Protein AF-A0A223EAY5-F1 (afdb_monomer_lite)

Secondary structure (DSSP, 8-state):
-HHHHHHHHHHHHHHHHHHHHHHHHHHHTS-HHHHHHHHHHHHHHHHHHHHHHHHHHHHHHH--

Sequence (64 aa):
MKKIYLIASIVMFLLAVYFGGMAYKQYLAGNLDYNLDKVYINVGYCALFLSIAVYVLHLREHKS

InterPro domains:
  IPR035403 Uncharacterized protein YmpT-like [PF17431] (1-64)

Structure (mmCIF, N/CA/C/O backbone):
data_AF-A0A223EAY5-F1
#
_entry.id   AF-A0A223EAY5-F1
#
loop_
_atom_site.group_PDB
_atom_site.id
_atom_site.type_symbol
_atom_site.label_atom_id
_atom_site.label_alt_id
_atom_site.label_comp_id
_atom_site.label_asym_id
_atom_site.label_entity_id
_atom_site.label_seq_id
_atom_site.pdbx_PDB_ins_code
_atom_site.Cartn_x
_atom_site.Cartn_y
_atom_site.Cartn_z
_atom_site.occupancy
_atom_site.B_iso_or_equiv
_atom_site.auth_seq_id
_atom_site.auth_comp_id
_atom_site.auth_asym_id
_atom_site.auth_atom_id
_atom_site.pdbx_PDB_model_num
ATOM 1 N N . MET A 1 1 ? -13.107 1.378 19.716 1.00 71.06 1 MET A N 1
ATOM 2 C CA . MET A 1 1 ? -12.974 0.433 18.585 1.00 71.06 1 MET A CA 1
ATOM 3 C C . MET A 1 1 ? -13.054 1.119 17.214 1.00 71.06 1 MET A C 1
ATOM 5 O O . MET A 1 1 ? -12.051 1.076 16.515 1.00 71.06 1 MET A O 1
ATOM 9 N N . LYS A 1 2 ? -14.137 1.840 16.841 1.00 75.69 2 LYS A N 1
ATOM 10 C CA . LYS A 1 2 ? -14.273 2.484 15.499 1.00 75.69 2 LYS A CA 1
ATOM 11 C C . LYS A 1 2 ? -13.068 3.313 15.030 1.00 75.69 2 LYS A C 1
ATOM 13 O O . LYS A 1 2 ? -12.628 3.163 13.894 1.00 75.69 2 LYS A O 1
ATOM 18 N N . LYS A 1 3 ? -12.523 4.168 15.907 1.00 85.50 3 LYS A N 1
ATOM 19 C CA . LYS A 1 3 ? -11.375 5.040 15.586 1.00 85.50 3 LYS A CA 1
ATOM 20 C C . LYS A 1 3 ? -10.092 4.249 15.301 1.00 85.50 3 LYS A C 1
ATOM 22 O O . LYS A 1 3 ? -9.352 4.615 14.401 1.00 85.50 3 LYS A O 1
ATOM 27 N N . ILE A 1 4 ? -9.863 3.146 16.018 1.00 89.19 4 ILE A N 1
ATOM 28 C CA . ILE A 1 4 ? -8.675 2.293 15.846 1.00 89.19 4 ILE A CA 1
ATOM 29 C C . ILE A 1 4 ? -8.727 1.589 14.487 1.00 89.19 4 ILE A C 1
ATOM 31 O O . ILE A 1 4 ? -7.740 1.610 13.763 1.00 89.19 4 ILE A O 1
ATOM 35 N N . TYR A 1 5 ? -9.885 1.042 14.102 1.00 90.31 5 TYR A N 1
ATOM 36 C CA . TYR A 1 5 ? -10.054 0.430 12.780 1.00 90.31 5 TYR A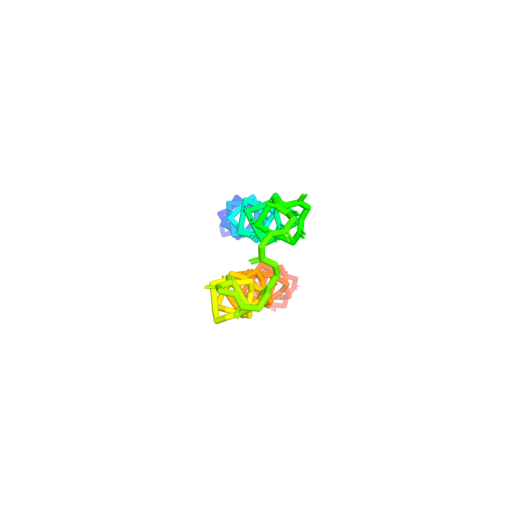 CA 1
ATOM 37 C C . TYR A 1 5 ? -9.901 1.444 11.640 1.00 90.31 5 TYR A C 1
ATOM 39 O O . TYR A 1 5 ? -9.282 1.135 10.628 1.00 90.31 5 TYR A O 1
ATOM 47 N N . LEU A 1 6 ? -10.400 2.674 11.809 1.00 91.38 6 LEU A N 1
ATOM 48 C CA . LEU A 1 6 ? -10.176 3.740 10.828 1.00 91.38 6 LEU A CA 1
ATOM 49 C C . LEU A 1 6 ? -8.679 4.064 10.687 1.00 91.38 6 LEU A C 1
ATOM 51 O O . LEU A 1 6 ? -8.179 4.093 9.569 1.00 91.38 6 LEU A O 1
ATOM 55 N N . ILE A 1 7 ? -7.957 4.247 11.797 1.00 93.94 7 ILE A N 1
ATOM 56 C CA . ILE A 1 7 ? -6.510 4.515 11.767 1.00 93.94 7 ILE A CA 1
ATOM 57 C C . ILE A 1 7 ? -5.756 3.347 11.118 1.00 93.94 7 ILE A C 1
ATOM 59 O O . ILE A 1 7 ? -4.942 3.571 10.228 1.00 93.94 7 ILE A O 1
ATOM 63 N N . ALA A 1 8 ? -6.054 2.106 11.507 1.00 93.31 8 ALA A N 1
ATOM 64 C CA . ALA A 1 8 ? -5.421 0.920 10.935 1.00 93.31 8 ALA A CA 1
ATOM 65 C C . ALA A 1 8 ? -5.672 0.803 9.424 1.00 93.31 8 ALA A C 1
ATOM 67 O O . ALA A 1 8 ? -4.746 0.509 8.673 1.00 93.31 8 ALA A O 1
ATOM 68 N N . SER A 1 9 ? -6.892 1.089 8.962 1.00 94.38 9 SER A N 1
ATOM 69 C CA . SER A 1 9 ? -7.201 1.102 7.531 1.00 94.38 9 SER A CA 1
ATOM 70 C C . SER A 1 9 ? -6.430 2.190 6.780 1.00 94.38 9 SER A C 1
ATOM 72 O O . SER A 1 9 ? -5.852 1.906 5.736 1.00 94.38 9 SER A O 1
ATOM 74 N N . ILE A 1 10 ? -6.337 3.403 7.337 1.00 96.12 10 ILE A N 1
ATOM 75 C CA . ILE A 1 10 ? -5.549 4.496 6.745 1.00 96.12 10 ILE A CA 1
ATOM 76 C C . ILE A 1 10 ? -4.072 4.098 6.634 1.00 96.12 10 ILE A C 1
ATOM 78 O O . ILE A 1 10 ? -3.462 4.306 5.589 1.00 96.12 10 ILE A O 1
ATOM 82 N N . VAL A 1 11 ? -3.497 3.484 7.673 1.00 96.94 11 VAL A N 1
ATOM 83 C CA . VAL A 1 11 ? -2.103 3.010 7.647 1.00 96.94 11 VAL A CA 1
ATOM 84 C C . VAL A 1 11 ? -1.899 1.959 6.554 1.00 96.94 11 VAL A C 1
ATOM 86 O O . VAL A 1 11 ? -0.961 2.068 5.768 1.00 96.94 11 VAL A O 1
ATOM 89 N N . MET A 1 12 ? -2.792 0.972 6.456 1.00 96.88 12 MET A N 1
ATOM 90 C CA . MET A 1 12 ? -2.710 -0.067 5.423 1.00 96.88 12 MET A CA 1
ATOM 91 C C . MET A 1 12 ? -2.896 0.508 4.016 1.00 96.88 12 MET A C 1
ATOM 93 O O . MET A 1 12 ? -2.196 0.115 3.087 1.00 96.88 12 MET A O 1
ATOM 97 N N . PHE A 1 13 ? -3.774 1.496 3.858 1.00 97.12 13 PHE A N 1
ATOM 98 C CA . PHE A 1 13 ? -3.948 2.208 2.599 1.00 97.12 13 PHE A CA 1
ATOM 99 C C . PHE A 1 13 ? -2.676 2.966 2.187 1.00 97.12 13 PHE A C 1
ATOM 101 O O . PHE A 1 13 ? -2.255 2.875 1.037 1.00 97.12 13 PHE A O 1
ATOM 108 N N . LEU A 1 14 ? -2.013 3.657 3.120 1.00 97.44 14 LEU A N 1
ATOM 109 C CA . LEU A 1 14 ? -0.739 4.333 2.848 1.00 97.44 14 LEU A CA 1
ATOM 110 C C . LEU A 1 14 ? 0.356 3.346 2.422 1.00 97.44 14 LEU A C 1
ATOM 112 O O . LEU A 1 14 ? 1.109 3.639 1.495 1.00 97.44 14 LEU A O 1
ATOM 116 N N . LEU A 1 15 ? 0.417 2.165 3.047 1.00 96.81 15 LEU A N 1
ATOM 117 C CA . LEU A 1 15 ? 1.326 1.095 2.626 1.00 96.81 15 LEU A CA 1
ATOM 118 C C . LEU A 1 15 ? 0.998 0.604 1.212 1.00 96.81 15 LEU A C 1
ATOM 120 O O . LEU A 1 15 ? 1.905 0.467 0.394 1.00 96.81 15 LEU A O 1
ATOM 124 N N . ALA A 1 16 ? -0.282 0.402 0.890 1.00 97.31 16 ALA A N 1
ATOM 125 C CA . ALA A 1 16 ? -0.697 0.009 -0.454 1.00 97.31 16 ALA A CA 1
ATOM 126 C C . ALA A 1 16 ? -0.233 1.028 -1.508 1.00 97.31 16 ALA A C 1
ATOM 128 O O . ALA A 1 16 ? 0.405 0.661 -2.495 1.00 97.31 16 ALA A O 1
ATOM 129 N N . VAL A 1 17 ? -0.464 2.320 -1.253 1.00 97.00 17 VAL A N 1
ATOM 130 C CA . VAL A 1 17 ? -0.020 3.413 -2.131 1.00 97.00 17 VAL A CA 1
ATOM 131 C C . VAL A 1 17 ? 1.504 3.451 -2.257 1.00 97.00 17 VAL A C 1
ATOM 133 O O . VAL A 1 17 ? 2.013 3.635 -3.361 1.00 97.00 17 VAL A O 1
ATOM 136 N N . TYR A 1 18 ? 2.246 3.234 -1.168 1.00 96.94 18 TYR A N 1
ATOM 137 C CA . TYR A 1 18 ? 3.709 3.182 -1.195 1.00 96.94 18 TYR A CA 1
ATOM 138 C C . TYR A 1 18 ? 4.224 2.088 -2.140 1.00 96.94 18 TYR A C 1
ATOM 140 O O . TYR A 1 18 ? 5.032 2.365 -3.030 1.00 96.94 18 TYR A O 1
ATOM 148 N N . PHE A 1 19 ? 3.719 0.859 -2.004 1.00 95.75 19 PHE A N 1
ATOM 149 C CA . PHE A 1 19 ? 4.125 -0.252 -2.867 1.00 95.75 19 PHE A CA 1
ATOM 150 C C . PHE A 1 19 ? 3.651 -0.071 -4.315 1.00 95.75 19 PHE A C 1
ATOM 152 O O . PHE A 1 19 ? 4.422 -0.325 -5.240 1.00 95.75 19 PHE A O 1
ATOM 159 N N . GLY A 1 20 ? 2.443 0.455 -4.534 1.00 95.25 20 GLY A N 1
AT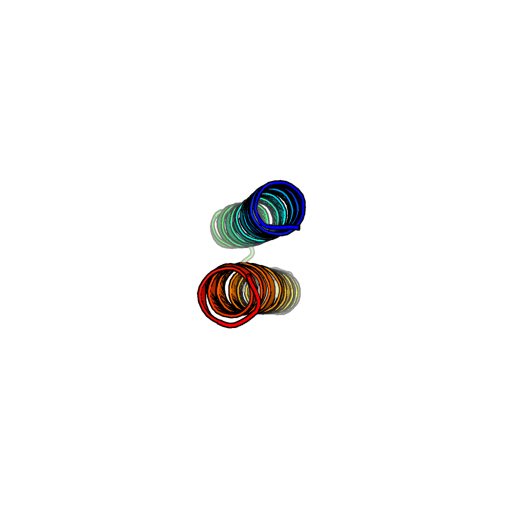OM 160 C CA . GLY A 1 20 ? 1.959 0.810 -5.872 1.00 95.25 20 GLY A CA 1
ATOM 161 C C . GLY A 1 20 ? 2.828 1.875 -6.552 1.00 95.25 20 GLY A C 1
ATOM 162 O O . GLY A 1 20 ? 3.184 1.739 -7.722 1.00 95.25 20 GLY A O 1
ATOM 163 N N . GLY A 1 21 ? 3.255 2.897 -5.807 1.00 94.12 21 GLY A N 1
ATOM 164 C CA . GLY A 1 21 ? 4.185 3.917 -6.291 1.00 94.12 21 GLY A CA 1
ATOM 165 C C . GLY A 1 21 ? 5.572 3.353 -6.612 1.00 94.12 21 GLY A C 1
ATOM 166 O O . GLY A 1 21 ? 6.169 3.720 -7.623 1.00 94.12 21 GLY A O 1
ATOM 167 N N . MET A 1 22 ? 6.075 2.420 -5.800 1.00 93.50 22 MET A N 1
ATOM 168 C CA . MET A 1 22 ? 7.334 1.716 -6.071 1.00 93.50 22 MET A CA 1
ATOM 169 C C . MET A 1 22 ? 7.246 0.857 -7.337 1.00 93.50 22 MET A C 1
ATOM 171 O O . MET A 1 22 ? 8.158 0.919 -8.164 1.00 93.50 22 MET A O 1
ATOM 175 N N . ALA A 1 23 ? 6.141 0.131 -7.533 1.00 93.75 23 ALA A N 1
ATOM 176 C CA . ALA A 1 23 ? 5.881 -0.616 -8.762 1.00 93.75 23 ALA A CA 1
ATOM 177 C C . ALA A 1 23 ? 5.866 0.310 -9.988 1.00 93.75 23 ALA A C 1
ATOM 179 O O . ALA A 1 23 ? 6.528 0.026 -10.982 1.00 93.75 23 ALA A O 1
ATOM 180 N N . TYR A 1 24 ? 5.189 1.458 -9.897 1.00 92.50 24 TYR A N 1
ATOM 181 C CA . TYR A 1 24 ? 5.130 2.439 -10.981 1.00 92.50 24 TYR A CA 1
ATOM 182 C C . TYR A 1 24 ? 6.505 3.032 -11.324 1.00 92.50 24 TYR A C 1
ATOM 184 O O . TYR A 1 24 ? 6.875 3.122 -12.494 1.00 92.50 24 TYR A O 1
ATOM 192 N N . LYS A 1 25 ? 7.311 3.382 -10.313 1.00 91.69 25 LYS A N 1
ATOM 193 C CA . LYS A 1 25 ? 8.686 3.864 -10.526 1.00 91.69 25 LYS A CA 1
ATOM 194 C C . LYS A 1 25 ? 9.567 2.816 -11.203 1.00 91.69 25 LYS A C 1
ATOM 196 O O . LYS A 1 25 ? 10.362 3.165 -12.066 1.00 91.69 25 LYS A O 1
ATOM 201 N N . GLN A 1 26 ? 9.442 1.552 -10.804 1.00 88.88 26 GLN A N 1
ATOM 202 C CA . GLN A 1 26 ? 10.198 0.449 -11.401 1.00 88.88 26 GLN A CA 1
ATOM 203 C C . GLN A 1 26 ? 9.746 0.158 -12.833 1.00 88.88 26 GLN A C 1
ATOM 205 O O . GLN A 1 26 ? 10.586 -0.112 -13.686 1.00 88.88 26 GLN A O 1
ATOM 210 N N . TYR A 1 27 ? 8.448 0.289 -13.106 1.00 86.25 27 TYR A N 1
ATOM 211 C CA . TYR A 1 27 ? 7.885 0.183 -14.448 1.00 86.25 27 TYR A CA 1
ATOM 212 C C . TYR A 1 27 ? 8.432 1.274 -15.387 1.00 86.25 27 TYR A C 1
ATOM 214 O O . TYR A 1 27 ? 8.844 0.989 -16.507 1.00 86.25 27 TYR A O 1
ATOM 222 N N . LEU A 1 28 ? 8.513 2.522 -14.913 1.00 88.19 28 LEU A N 1
ATOM 223 C CA . LEU A 1 28 ? 9.042 3.661 -15.677 1.00 88.19 28 LEU A CA 1
ATOM 224 C C . LEU A 1 28 ? 10.569 3.666 -15.853 1.00 88.19 28 LEU A C 1
ATOM 226 O O . LEU A 1 28 ? 11.076 4.420 -16.679 1.00 88.19 28 LEU A O 1
ATOM 230 N N . ALA A 1 29 ? 11.317 2.857 -15.100 1.00 84.94 29 ALA A N 1
ATOM 231 C CA . ALA A 1 29 ? 12.783 2.881 -15.088 1.00 84.94 29 ALA A CA 1
ATOM 232 C C . ALA A 1 29 ? 13.449 2.300 -16.359 1.00 84.94 29 ALA A C 1
ATOM 234 O O . ALA A 1 29 ? 14.659 2.078 -16.366 1.00 84.94 29 ALA A O 1
ATOM 235 N N . GLY A 1 30 ? 12.691 2.029 -17.428 1.00 68.38 30 GLY A N 1
ATOM 236 C CA . GLY A 1 30 ? 13.193 1.665 -18.762 1.00 68.38 30 GLY A CA 1
ATOM 237 C C . GLY A 1 30 ? 13.745 0.241 -18.910 1.00 68.38 30 GLY A C 1
ATOM 238 O O . GLY A 1 30 ? 13.741 -0.294 -20.011 1.00 68.38 30 GLY A O 1
ATOM 239 N N . ASN A 1 31 ? 14.146 -0.410 -17.817 1.00 72.38 31 ASN A N 1
ATOM 240 C CA . ASN A 1 31 ? 14.621 -1.798 -17.791 1.00 72.38 31 ASN A CA 1
ATOM 241 C C . ASN A 1 31 ? 13.510 -2.742 -17.314 1.00 72.38 31 ASN A C 1
ATOM 243 O O . ASN A 1 31 ? 13.635 -3.368 -16.256 1.00 72.38 31 ASN A O 1
ATOM 247 N N . LEU A 1 32 ? 12.395 -2.782 -18.048 1.00 68.31 32 LEU A N 1
ATOM 248 C CA . LEU A 1 32 ? 11.194 -3.502 -17.621 1.00 68.31 32 LEU A CA 1
ATOM 249 C C . LEU A 1 32 ? 11.449 -5.012 -17.495 1.00 68.31 32 LEU A C 1
ATOM 251 O O . LEU A 1 32 ? 11.097 -5.588 -16.471 1.00 68.31 32 LEU A O 1
ATOM 255 N N . ASP A 1 33 ? 12.166 -5.620 -18.444 1.00 67.69 33 ASP A N 1
ATOM 256 C CA . ASP A 1 33 ? 12.490 -7.057 -18.423 1.00 67.69 33 ASP A CA 1
ATOM 257 C C . ASP A 1 33 ? 13.269 -7.497 -17.175 1.00 67.69 33 ASP A C 1
ATOM 259 O O . ASP A 1 33 ? 12.981 -8.539 -16.596 1.00 67.69 33 ASP A O 1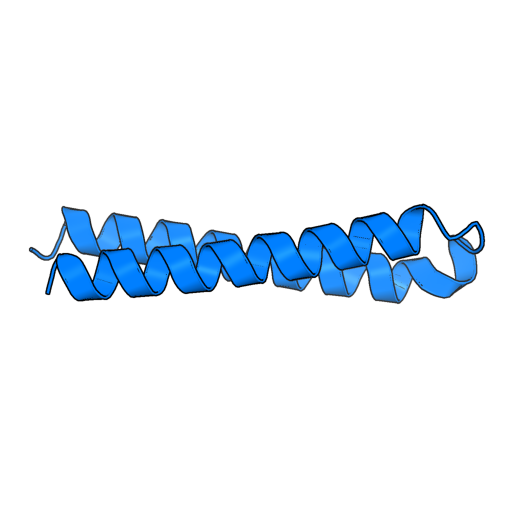
ATOM 263 N N . TYR A 1 34 ? 14.195 -6.671 -16.683 1.00 68.50 34 TYR A N 1
ATOM 264 C CA . TYR A 1 34 ? 14.971 -6.973 -15.470 1.00 68.50 34 TYR A CA 1
ATOM 265 C C . TYR A 1 34 ? 14.239 -6.656 -14.162 1.00 68.50 34 TYR A C 1
ATOM 267 O O . TYR A 1 34 ? 14.675 -7.077 -13.088 1.00 68.50 34 TYR A O 1
ATOM 275 N N . ASN A 1 35 ? 13.172 -5.858 -14.218 1.00 79.75 35 ASN A N 1
ATOM 276 C CA . ASN A 1 35 ? 12.457 -5.397 -13.031 1.00 79.75 35 ASN A CA 1
ATOM 277 C C . ASN A 1 35 ? 11.027 -5.930 -12.942 1.00 79.75 35 ASN A C 1
ATOM 279 O O . ASN A 1 35 ? 10.366 -5.637 -11.950 1.00 79.75 35 ASN A O 1
ATOM 283 N N . LEU A 1 36 ? 10.562 -6.727 -13.908 1.00 85.44 36 LEU A N 1
ATOM 284 C CA . LEU A 1 36 ? 9.212 -7.294 -13.925 1.00 85.44 36 LEU A CA 1
ATOM 285 C C . LEU A 1 36 ? 8.898 -8.053 -12.632 1.00 85.44 36 LEU A C 1
ATOM 287 O O . LEU A 1 36 ? 7.870 -7.781 -12.017 1.00 85.44 36 LEU A O 1
ATOM 291 N N . ASP A 1 37 ? 9.819 -8.879 -12.135 1.00 89.00 37 ASP A N 1
ATOM 292 C CA . ASP A 1 37 ? 9.653 -9.584 -10.855 1.00 89.00 37 ASP A CA 1
ATOM 293 C C . ASP A 1 37 ? 9.423 -8.616 -9.681 1.00 89.00 37 ASP A C 1
ATOM 295 O O . ASP A 1 37 ? 8.556 -8.826 -8.829 1.00 89.00 37 ASP A O 1
ATOM 299 N N . LYS A 1 38 ? 10.167 -7.503 -9.653 1.00 88.06 38 LYS A N 1
ATOM 300 C CA . LYS A 1 38 ? 10.052 -6.465 -8.615 1.00 88.06 38 LYS A CA 1
ATOM 301 C C . LYS A 1 38 ? 8.775 -5.636 -8.766 1.00 88.06 38 LYS A C 1
ATOM 303 O O . LYS A 1 38 ? 8.180 -5.229 -7.770 1.00 88.06 38 LYS A O 1
ATOM 308 N N . VAL A 1 39 ? 8.331 -5.400 -9.996 1.00 92.50 39 VAL A N 1
ATOM 309 C CA . VAL A 1 39 ? 7.056 -4.736 -10.268 1.00 92.50 39 VAL A CA 1
ATOM 310 C C . VAL A 1 39 ? 5.918 -5.620 -9.764 1.00 92.50 39 VAL A C 1
ATOM 312 O O . VAL A 1 39 ? 5.102 -5.152 -8.973 1.00 92.50 39 VAL A O 1
ATOM 315 N N . TYR A 1 40 ? 5.897 -6.904 -10.129 1.00 93.50 40 TYR A N 1
ATOM 316 C CA . TYR A 1 40 ? 4.843 -7.829 -9.714 1.00 93.50 40 TYR A CA 1
ATOM 317 C C . TYR A 1 40 ? 4.803 -8.053 -8.206 1.00 93.50 40 TYR A C 1
ATOM 319 O O . TYR A 1 40 ? 3.712 -8.062 -7.637 1.00 93.50 40 TYR A O 1
ATOM 327 N N . ILE A 1 41 ? 5.954 -8.167 -7.531 1.00 94.88 41 ILE A N 1
ATOM 328 C CA . ILE A 1 41 ? 5.955 -8.320 -6.071 1.00 94.88 41 ILE A CA 1
ATOM 329 C C . ILE A 1 41 ? 5.397 -7.067 -5.381 1.00 94.88 41 ILE A C 1
ATOM 331 O O . ILE A 1 41 ? 4.589 -7.173 -4.461 1.00 94.88 41 ILE A O 1
ATOM 335 N N . ASN A 1 42 ? 5.744 -5.873 -5.873 1.00 95.38 42 ASN A N 1
ATOM 336 C CA . ASN A 1 42 ? 5.229 -4.614 -5.340 1.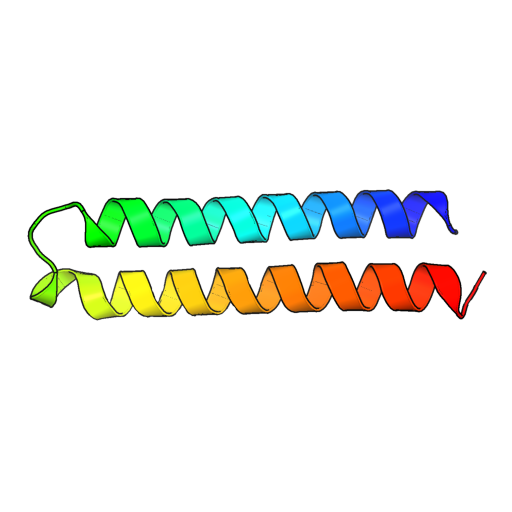00 95.38 42 ASN A CA 1
ATOM 337 C C . ASN A 1 42 ? 3.734 -4.429 -5.635 1.00 95.38 42 ASN A C 1
ATOM 339 O O . ASN A 1 42 ? 2.996 -3.957 -4.772 1.00 95.38 42 ASN A O 1
ATOM 343 N N . VAL A 1 43 ? 3.257 -4.850 -6.809 1.00 95.56 43 VAL A N 1
ATOM 344 C CA . VAL A 1 43 ? 1.819 -4.899 -7.119 1.00 95.56 43 VAL A CA 1
ATOM 345 C C . VAL A 1 43 ? 1.099 -5.882 -6.191 1.00 95.56 43 VAL A C 1
ATOM 347 O O . VAL A 1 43 ? 0.033 -5.557 -5.671 1.00 95.56 43 VAL A O 1
ATOM 350 N N . GLY A 1 44 ? 1.697 -7.043 -5.914 1.00 96.44 44 GLY A N 1
ATOM 351 C CA . GLY A 1 44 ? 1.175 -8.022 -4.961 1.00 96.44 44 GLY A CA 1
ATOM 352 C C . GLY A 1 44 ? 1.053 -7.453 -3.546 1.00 96.44 44 GLY A C 1
ATOM 353 O O . GLY A 1 44 ? -0.011 -7.549 -2.934 1.00 96.44 44 GLY A O 1
ATOM 354 N N . TYR A 1 45 ? 2.098 -6.788 -3.044 1.00 96.06 45 TYR A N 1
ATOM 355 C CA . TYR A 1 45 ? 2.049 -6.105 -1.749 1.00 96.06 45 TYR A CA 1
ATOM 356 C C . TYR A 1 45 ? 1.017 -4.977 -1.728 1.00 96.06 45 TYR A C 1
ATOM 358 O O . TYR A 1 45 ? 0.262 -4.866 -0.764 1.00 96.06 45 TYR A O 1
ATOM 366 N N . CYS A 1 46 ? 0.925 -4.183 -2.797 1.00 96.94 46 CYS A N 1
ATOM 367 C CA . CYS A 1 46 ? -0.104 -3.157 -2.943 1.00 96.94 46 CYS A CA 1
ATOM 368 C C . CYS A 1 46 ? -1.514 -3.750 -2.790 1.00 96.94 46 CYS A C 1
ATOM 370 O O . CYS A 1 46 ? -2.280 -3.312 -1.929 1.00 96.94 46 CYS A O 1
ATOM 372 N N . ALA A 1 47 ? -1.834 -4.794 -3.560 1.00 97.44 47 ALA A N 1
ATOM 373 C CA . ALA A 1 47 ? -3.133 -5.459 -3.507 1.00 97.44 47 ALA A CA 1
ATOM 374 C C . ALA A 1 47 ? -3.421 -6.071 -2.126 1.00 97.44 47 ALA A C 1
ATOM 376 O O . ALA A 1 47 ? -4.541 -5.960 -1.622 1.00 97.44 47 ALA A O 1
ATOM 377 N N . LEU A 1 48 ? -2.414 -6.674 -1.486 1.00 97.81 48 LEU A N 1
ATOM 378 C CA . LEU A 1 48 ? -2.531 -7.252 -0.149 1.00 97.81 48 LEU A CA 1
ATOM 379 C C . LEU A 1 48 ? -2.874 -6.189 0.901 1.00 97.81 48 LEU A C 1
ATOM 381 O O . LEU A 1 48 ? -3.860 -6.334 1.624 1.00 97.81 48 LEU A O 1
ATOM 385 N N . PHE A 1 49 ? -2.113 -5.095 0.962 1.00 97.25 49 PHE A N 1
ATOM 386 C CA . PHE A 1 49 ? -2.363 -4.032 1.936 1.00 97.25 49 PHE A CA 1
ATOM 387 C C . PHE A 1 49 ? -3.685 -3.307 1.676 1.00 97.25 49 PHE A C 1
ATOM 389 O O . PHE A 1 49 ? -4.396 -2.983 2.628 1.00 97.25 49 PHE A O 1
ATOM 396 N N . LEU A 1 50 ? -4.074 -3.131 0.410 1.00 96.81 50 LEU A N 1
ATOM 397 C CA . LEU A 1 50 ? -5.379 -2.575 0.062 1.00 96.81 50 LEU A CA 1
ATOM 398 C C . LEU A 1 50 ? -6.518 -3.494 0.525 1.00 96.81 50 LEU A C 1
ATOM 400 O O . LEU A 1 50 ? -7.485 -3.028 1.125 1.00 96.81 50 LEU A O 1
ATOM 404 N N . SER A 1 51 ? -6.379 -4.805 0.314 1.00 97.19 51 SER A N 1
ATOM 405 C CA . SER A 1 51 ? -7.362 -5.800 0.758 1.00 97.19 51 SER A CA 1
ATOM 406 C C . SER A 1 51 ? -7.528 -5.782 2.279 1.00 97.19 51 SER A C 1
ATOM 408 O O . SER A 1 51 ? -8.653 -5.786 2.779 1.00 97.19 51 SER A O 1
ATOM 410 N N . ILE A 1 52 ? -6.422 -5.676 3.028 1.00 95.62 52 ILE A N 1
ATOM 411 C CA . ILE A 1 52 ? -6.457 -5.525 4.490 1.00 95.62 52 ILE A CA 1
ATOM 412 C C . ILE A 1 52 ? -7.139 -4.207 4.877 1.00 95.62 52 ILE A C 1
ATOM 414 O O . ILE A 1 52 ? -7.987 -4.207 5.767 1.00 95.62 52 ILE A O 1
ATOM 418 N N . ALA A 1 53 ? -6.819 -3.092 4.213 1.00 96.00 53 ALA A N 1
ATOM 419 C CA . ALA A 1 53 ? -7.428 -1.793 4.497 1.00 96.00 53 ALA A CA 1
ATOM 420 C C . ALA A 1 53 ? -8.958 -1.828 4.337 1.00 96.00 53 ALA A C 1
ATOM 422 O O . ALA A 1 53 ? -9.677 -1.340 5.216 1.00 96.00 53 ALA A O 1
ATOM 423 N N . VAL A 1 54 ? -9.448 -2.444 3.257 1.00 95.50 54 VAL A N 1
ATOM 424 C CA . VAL A 1 54 ? -10.882 -2.625 2.979 1.00 95.50 54 VAL A CA 1
ATOM 425 C C . VAL A 1 54 ? -11.523 -3.569 3.995 1.00 95.50 54 VAL A C 1
ATOM 427 O O . VAL A 1 54 ? -12.573 -3.252 4.551 1.00 95.50 54 VAL A O 1
ATOM 430 N N . TYR A 1 55 ? -10.878 -4.693 4.309 1.00 94.75 55 TYR A N 1
ATOM 431 C CA . TYR A 1 55 ? -11.386 -5.642 5.298 1.00 94.75 55 TYR A CA 1
ATOM 432 C C . TYR A 1 55 ? -11.506 -5.018 6.696 1.00 94.75 55 TYR A C 1
ATOM 434 O O . TYR A 1 55 ? -12.511 -5.189 7.387 1.00 94.75 55 TYR A O 1
ATOM 442 N N . VAL A 1 56 ? -10.511 -4.234 7.109 1.00 93.38 56 VAL A N 1
ATOM 443 C CA . VAL A 1 56 ? -10.526 -3.519 8.390 1.00 93.38 56 VAL A CA 1
ATOM 444 C C . VAL A 1 56 ? -11.639 -2.462 8.431 1.00 93.38 56 VAL A C 1
ATOM 446 O O . VAL A 1 56 ? -12.284 -2.299 9.470 1.00 93.38 56 VAL A O 1
ATOM 449 N N . LEU A 1 57 ? -11.916 -1.773 7.316 1.00 92.38 57 LEU A N 1
ATOM 450 C CA . LEU A 1 57 ? -13.069 -0.867 7.204 1.00 92.38 57 LEU A CA 1
ATOM 451 C C . LEU A 1 57 ? -14.396 -1.613 7.311 1.00 92.38 57 LEU A C 1
ATOM 453 O O . LEU A 1 57 ? -15.275 -1.175 8.046 1.00 92.38 57 LEU A O 1
ATOM 457 N N . HIS A 1 58 ? -14.521 -2.759 6.647 1.00 92.25 58 HIS A N 1
ATOM 458 C CA . HIS A 1 58 ? -15.712 -3.596 6.740 1.00 92.25 58 HIS A CA 1
ATOM 459 C C . HIS A 1 58 ? -15.963 -4.061 8.186 1.00 92.25 58 HIS A C 1
ATOM 461 O O . HIS A 1 58 ? -17.070 -3.939 8.709 1.00 92.25 58 HIS A O 1
ATOM 467 N N . LEU A 1 59 ? -14.915 -4.495 8.898 1.00 90.38 59 LEU A N 1
ATOM 468 C CA . LEU A 1 59 ? -15.014 -4.842 10.320 1.00 90.38 59 LEU A CA 1
ATOM 469 C C . LEU A 1 59 ? -15.451 -3.657 11.189 1.00 90.38 59 LEU A C 1
ATOM 471 O O . LEU A 1 59 ? -16.207 -3.848 12.139 1.00 90.38 59 LEU A O 1
ATOM 475 N N . ARG A 1 60 ? -15.007 -2.435 10.878 1.00 88.75 60 ARG A N 1
ATOM 476 C CA . ARG A 1 60 ? -15.434 -1.224 11.595 1.00 88.75 60 ARG A CA 1
ATOM 477 C C . ARG A 1 60 ? -16.948 -1.018 11.525 1.00 88.75 60 ARG A C 1
ATOM 479 O O . ARG A 1 60 ? -17.521 -0.520 12.492 1.00 88.75 60 ARG A O 1
ATOM 486 N N . GLU A 1 61 ? -17.559 -1.345 10.390 1.00 84.69 61 GLU A N 1
ATOM 487 C CA . GLU A 1 61 ? -18.990 -1.149 10.132 1.00 84.69 61 GLU A CA 1
ATOM 488 C C . GLU A 1 61 ? -19.846 -2.263 10.736 1.00 84.69 61 GLU A C 1
ATOM 490 O O . GLU A 1 61 ? -20.913 -1.980 11.269 1.00 84.69 61 GLU A O 1
ATOM 495 N N . HIS A 1 62 ? -19.352 -3.505 10.738 1.00 78.50 62 HIS A N 1
ATOM 496 C CA . HIS A 1 62 ? -20.110 -4.663 11.223 1.00 78.50 62 HIS A CA 1
ATOM 497 C C . HIS A 1 62 ? -19.884 -5.024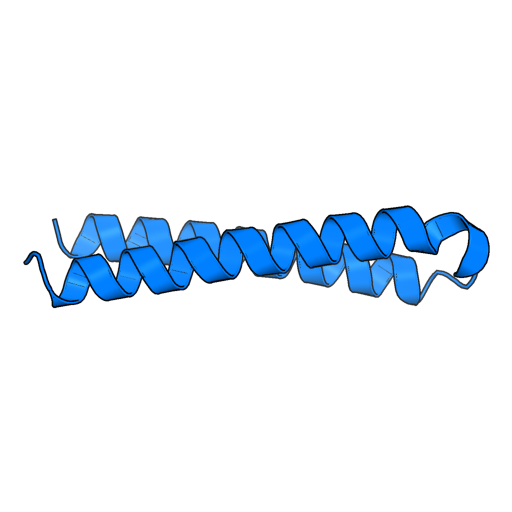 12.702 1.00 78.50 62 HIS A C 1
ATOM 499 O O . HIS A 1 62 ? -20.737 -5.675 13.298 1.00 78.50 62 HIS A O 1
ATOM 505 N N . LYS A 1 63 ? -18.752 -4.644 13.315 1.00 64.25 63 LYS A N 1
ATOM 506 C CA . LYS A 1 63 ? -18.408 -5.007 14.710 1.00 64.25 63 LYS A CA 1
ATOM 507 C C . LYS A 1 63 ? -18.459 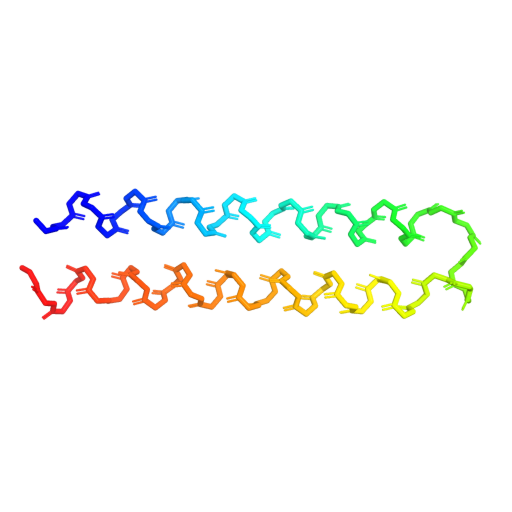-3.843 15.705 1.00 64.25 63 LYS A C 1
ATOM 509 O O . LYS A 1 63 ? -17.841 -3.947 16.767 1.00 64.25 63 LYS A O 1
ATOM 514 N N . SER A 1 64 ? -19.131 -2.723 15.408 1.00 51.06 64 SER A N 1
ATOM 515 C CA . SER A 1 64 ? -19.079 -1.569 16.315 1.00 51.06 64 SER A CA 1
ATOM 516 C C . SER A 1 64 ? -20.309 -0.690 16.438 1.00 51.06 64 SER A C 1
ATOM 518 O O . SER A 1 64 ? -21.036 -0.479 15.450 1.00 51.06 64 SER A O 1
#

Organism: NCBI:txid33936

Foldseek 3Di:
DLVVLLVLLVVLQVQLVVLQVVLVVLCPPPPCVVCVVVNVVSNVSSVVSNVSSVVSNVCSVVVD

Radius of gyration: 14.59 Å; chains: 1; bounding box: 35×15×37 Å

pLDDT: mean 89.3, std 10.09, range [51.06, 97.81]